Protein AF-A0A662JF85-F1 (afdb_monomer)

Nearest PDB structures (foldseek):
  5b4e-assembly1_A-2  TM=8.669E-01  e=3.433E-09  Thermus thermophilus HB27
  5ztb-assembly3_C  TM=8.765E-01  e=5.587E-09  Thermus thermophilus HB27
  5mko-assembly1_B  TM=8.143E-01  e=1.480E-08  Pyrococcus horikoshii OT3
  5ztb-assembly1_B  TM=8.209E-01  e=1.777E-08  Thermus thermophilus HB27
  5gha-assembly1_B  TM=8.019E-01  e=1.496E-07  Thermus thermophilus HB27

Secondary structure (DSSP, 8-state):
--HHHHHHHHHHHHHTT----GGGTSSB---BTTB---B-TTTTS-HHHHHHHHHHTT-----PPPTT--TTSHHHHHHHHHHHHHHHSTTHHHHHHHHHHTS-------S--EE-TTT--EESSSS-HHHHHHHHHHSSSHHHHHHHHHHHHHHHHHHH--

Mean predicted aligned error: 5.95 Å

Radius of gyration: 19.44 Å; Cα contacts (8 Å, |Δi|>4): 147; chains: 1; bounding box: 38×38×50 Å

Foldseek 3Di:
DALLQLQLLVVLCVVVVNPPQVCNLDQKDPDDVQRHIDGNPRNQPDPVRVVVCCVVVVPDDDPDDDPPDDCVDSSVVSSVVVVVVCVVPPCPSNCSSVVSNPDDDPPDDPADWDAAPLQGHTDRDNHHPVQVVCCVVPVDNPVVVVVVVVVVVVVVVVVVVD

Structure (mmCIF, N/CA/C/O backbone):
data_AF-A0A662JF85-F1
#
_entry.id   AF-A0A662JF85-F1
#
loop_
_atom_site.group_PDB
_atom_site.id
_atom_site.type_symbol
_atom_site.label_atom_id
_atom_site.label_alt_id
_atom_site.label_comp_id
_atom_site.label_asym_id
_atom_site.label_entity_id
_atom_site.label_seq_id
_atom_site.pdbx_PDB_ins_code
_atom_site.Cartn_x
_atom_site.Cartn_y
_atom_site.Cartn_z
_atom_site.occupancy
_atom_site.B_iso_or_equiv
_atom_site.auth_seq_id
_atom_site.auth_comp_id
_atom_site.auth_asym_id
_atom_site.auth_atom_id
_atom_site.pdbx_PDB_model_num
ATOM 1 N N . HIS A 1 1 ? -4.448 -0.865 1.932 1.00 93.31 1 HIS A N 1
ATOM 2 C CA . HIS A 1 1 ? -3.927 0.351 2.571 1.00 93.31 1 HIS A CA 1
ATOM 3 C C . HIS A 1 1 ? -5.017 0.937 3.434 1.00 93.31 1 HIS A C 1
ATOM 5 O O . HIS A 1 1 ? -6.019 1.403 2.890 1.00 93.31 1 HIS A O 1
ATOM 11 N N . ASN A 1 2 ? -4.828 0.814 4.738 1.00 96.50 2 ASN A N 1
ATOM 12 C CA . ASN A 1 2 ? -5.677 1.372 5.780 1.00 96.50 2 ASN A CA 1
ATOM 13 C C . ASN A 1 2 ? -5.057 2.685 6.326 1.00 96.50 2 ASN A C 1
ATOM 15 O O . ASN A 1 2 ? -4.059 3.170 5.780 1.00 96.50 2 ASN A O 1
ATOM 19 N N . LEU A 1 3 ? -5.641 3.265 7.374 1.00 97.31 3 LEU A N 1
ATOM 20 C CA . LEU A 1 3 ? -5.146 4.471 8.047 1.00 97.31 3 LEU A CA 1
ATOM 21 C C . LEU A 1 3 ? -3.710 4.308 8.573 1.00 97.31 3 LEU A C 1
ATOM 23 O O . LEU A 1 3 ? -2.871 5.184 8.353 1.00 97.31 3 LEU A O 1
ATOM 27 N N . ASP A 1 4 ? -3.420 3.190 9.239 1.00 97.38 4 ASP A N 1
ATOM 28 C CA . ASP A 1 4 ? -2.116 2.886 9.836 1.00 97.38 4 ASP A CA 1
ATOM 29 C C . ASP A 1 4 ? -1.004 2.812 8.779 1.00 97.38 4 ASP A C 1
ATOM 31 O O . ASP A 1 4 ? 0.072 3.377 8.978 1.00 97.38 4 ASP A O 1
ATOM 35 N N . ASP A 1 5 ? -1.273 2.193 7.624 1.00 95.62 5 ASP A N 1
ATOM 36 C CA . ASP A 1 5 ? -0.320 2.105 6.508 1.00 95.62 5 ASP A CA 1
ATOM 37 C C . ASP A 1 5 ? 0.064 3.500 5.983 1.00 95.62 5 ASP A C 1
ATOM 39 O O . ASP A 1 5 ? 1.231 3.798 5.722 1.00 95.62 5 ASP A O 1
ATOM 43 N N . LEU A 1 6 ? -0.927 4.383 5.822 1.00 94.88 6 LEU A N 1
ATOM 44 C CA . LEU A 1 6 ? -0.722 5.713 5.244 1.00 94.88 6 LEU A CA 1
ATOM 45 C C . LEU A 1 6 ? -0.073 6.677 6.233 1.00 94.88 6 LEU A C 1
ATOM 47 O O . LEU A 1 6 ? 0.802 7.456 5.847 1.00 94.88 6 LEU A O 1
ATOM 51 N N . ALA A 1 7 ? -0.469 6.609 7.503 1.00 95.31 7 ALA A N 1
ATOM 52 C CA . ALA A 1 7 ? 0.153 7.388 8.560 1.00 95.31 7 ALA A CA 1
ATOM 53 C C . ALA A 1 7 ? 1.626 6.984 8.740 1.00 95.31 7 ALA A C 1
ATOM 55 O O . ALA A 1 7 ? 2.495 7.859 8.775 1.00 95.31 7 ALA A O 1
ATOM 56 N N . ALA A 1 8 ? 1.932 5.680 8.755 1.00 95.50 8 ALA A N 1
ATOM 57 C CA . ALA A 1 8 ? 3.306 5.188 8.840 1.00 95.50 8 ALA A CA 1
ATOM 58 C C . ALA A 1 8 ? 4.147 5.603 7.625 1.00 95.50 8 ALA A C 1
ATOM 60 O O . ALA A 1 8 ? 5.292 6.030 7.788 1.00 95.50 8 ALA A O 1
ATOM 61 N N . TYR A 1 9 ? 3.574 5.554 6.416 1.00 93.50 9 TYR A N 1
ATOM 62 C CA . TYR A 1 9 ? 4.239 6.035 5.205 1.00 93.50 9 TYR A CA 1
ATOM 63 C C . TYR A 1 9 ? 4.609 7.525 5.296 1.00 93.50 9 TYR A C 1
ATOM 65 O O . TYR A 1 9 ? 5.732 7.899 4.955 1.00 93.50 9 TYR A O 1
ATOM 73 N N . ALA A 1 10 ? 3.704 8.366 5.810 1.00 92.75 10 ALA A N 1
ATOM 74 C CA . ALA A 1 10 ? 3.960 9.793 5.993 1.00 92.75 10 ALA A CA 1
ATOM 75 C C . ALA A 1 10 ? 5.027 10.079 7.063 1.00 92.75 10 ALA A C 1
ATOM 77 O O . ALA A 1 10 ? 5.908 10.911 6.844 1.00 92.75 10 ALA A O 1
ATOM 78 N N . VAL A 1 11 ? 4.983 9.377 8.202 1.00 94.19 11 VAL A N 1
ATOM 79 C CA . VAL A 1 11 ? 6.006 9.499 9.256 1.00 94.19 11 VAL A CA 1
ATOM 80 C C . VAL A 1 11 ? 7.371 9.066 8.732 1.00 94.19 11 VAL A C 1
ATOM 82 O O . VAL A 1 11 ? 8.353 9.780 8.920 1.00 94.19 11 VAL A O 1
ATOM 85 N N . LYS A 1 12 ? 7.440 7.933 8.025 1.00 92.25 12 LYS A N 1
ATOM 86 C CA . LYS A 1 12 ? 8.675 7.448 7.404 1.00 92.25 12 LYS A CA 1
ATOM 87 C C . LYS A 1 12 ? 9.290 8.515 6.498 1.00 92.25 12 LYS A C 1
ATOM 89 O O . LYS A 1 12 ? 10.464 8.818 6.667 1.00 92.25 12 LYS A O 1
ATOM 94 N N . GLY A 1 13 ? 8.517 9.076 5.566 1.00 89.06 13 GLY A N 1
ATOM 95 C CA . GLY A 1 13 ? 9.041 10.077 4.634 1.00 89.06 13 GLY A CA 1
ATOM 96 C C . GLY A 1 13 ? 9.507 11.355 5.331 1.00 89.06 13 GLY A C 1
ATOM 97 O O . GLY A 1 13 ? 10.562 11.885 4.994 1.00 89.06 13 GLY A O 1
ATOM 98 N N . PHE A 1 14 ? 8.793 11.795 6.375 1.00 89.38 14 PHE A N 1
ATOM 99 C CA . PHE A 1 14 ? 9.256 12.892 7.225 1.00 89.38 14 PHE A CA 1
ATOM 100 C C . PHE A 1 14 ? 10.625 12.593 7.860 1.00 89.38 14 PHE A C 1
ATOM 102 O O . PHE A 1 14 ? 11.527 13.421 7.778 1.00 89.38 14 PHE A O 1
ATOM 109 N N . LEU A 1 15 ? 10.803 11.402 8.441 1.00 90.25 15 LEU A N 1
ATOM 110 C CA . LEU A 1 15 ? 12.051 10.997 9.101 1.00 90.25 15 LEU A CA 1
ATOM 111 C C . LEU A 1 15 ? 13.226 10.827 8.130 1.00 90.25 15 LEU A C 1
ATOM 113 O O . LEU A 1 15 ? 14.370 11.058 8.510 1.00 90.25 15 LEU A O 1
ATOM 117 N N . THR A 1 16 ? 12.966 10.415 6.889 1.00 89.38 16 THR A N 1
ATOM 118 C CA . THR A 1 16 ? 14.007 10.251 5.863 1.00 89.38 16 THR A CA 1
ATOM 119 C C . THR A 1 16 ? 14.259 11.520 5.056 1.00 89.38 16 THR A C 1
ATOM 121 O O . THR A 1 16 ? 15.077 11.488 4.141 1.00 89.38 16 THR A O 1
ATOM 124 N N . HIS A 1 17 ? 13.562 12.622 5.361 1.00 84.31 17 HIS A N 1
ATOM 125 C CA . HIS A 1 17 ? 13.546 13.837 4.540 1.00 84.31 17 HIS A CA 1
ATOM 126 C C . HIS A 1 17 ? 13.205 13.564 3.062 1.00 84.31 17 HIS A C 1
ATOM 128 O O . HIS A 1 17 ? 13.604 14.308 2.169 1.00 84.31 17 HIS A O 1
ATOM 134 N N . GLU A 1 18 ? 12.442 12.500 2.803 1.00 80.38 18 GLU A N 1
ATOM 135 C CA . GLU A 1 18 ? 11.872 12.235 1.489 1.00 80.38 18 GLU A CA 1
ATOM 136 C C . GLU A 1 18 ? 10.521 12.942 1.437 1.00 80.38 18 GLU A C 1
ATOM 138 O O . GLU A 1 18 ? 9.614 12.618 2.214 1.00 80.38 18 GLU A O 1
ATOM 143 N N . GLU A 1 19 ? 10.365 13.912 0.531 1.00 70.75 19 GLU A N 1
ATOM 144 C CA . GLU A 1 19 ? 9.064 14.538 0.318 1.00 70.75 19 GLU A CA 1
ATOM 145 C C . GLU A 1 19 ? 8.042 13.444 0.018 1.00 70.75 19 GLU A C 1
ATOM 147 O O . GLU A 1 19 ? 8.100 12.776 -1.012 1.00 70.75 19 GLU A O 1
ATOM 152 N N . THR A 1 20 ? 7.115 13.226 0.951 1.00 68.44 20 THR A N 1
ATOM 153 C CA . THR A 1 20 ? 6.017 12.290 0.747 1.00 68.44 20 THR A CA 1
ATOM 154 C C . THR A 1 20 ? 4.998 12.998 -0.127 1.00 68.44 20 THR A C 1
ATOM 156 O O . THR A 1 20 ? 4.297 13.884 0.373 1.00 68.44 20 THR A O 1
ATOM 159 N N . PRO A 1 21 ? 4.878 12.655 -1.421 1.00 69.69 21 PRO A N 1
ATOM 160 C CA . PRO A 1 21 ? 3.976 13.378 -2.293 1.00 69.69 21 PRO A CA 1
ATOM 161 C C . PRO A 1 21 ? 2.552 13.158 -1.793 1.00 69.69 21 PRO A C 1
ATOM 163 O O . PRO A 1 21 ? 2.146 12.018 -1.553 1.00 69.69 21 PRO A O 1
ATOM 166 N N . ILE A 1 22 ? 1.769 14.229 -1.663 1.00 74.12 22 ILE A N 1
ATOM 167 C CA . ILE A 1 22 ? 0.370 14.128 -1.216 1.00 74.12 22 ILE A CA 1
ATOM 168 C C . ILE A 1 22 ? -0.442 13.215 -2.142 1.00 74.12 22 ILE A C 1
ATOM 170 O O . ILE A 1 22 ? -1.317 12.487 -1.677 1.00 74.12 22 ILE A O 1
ATOM 174 N N . SER A 1 23 ? -0.081 13.131 -3.426 1.00 72.69 23 SER A N 1
ATOM 175 C CA . SER A 1 23 ? -0.639 12.156 -4.376 1.00 72.69 23 SER A CA 1
ATOM 176 C C . SER A 1 23 ? -0.515 10.698 -3.937 1.00 72.69 23 SER A C 1
ATOM 178 O O . SER A 1 23 ? -1.296 9.856 -4.374 1.00 72.69 23 SER A O 1
ATOM 180 N N . LYS A 1 24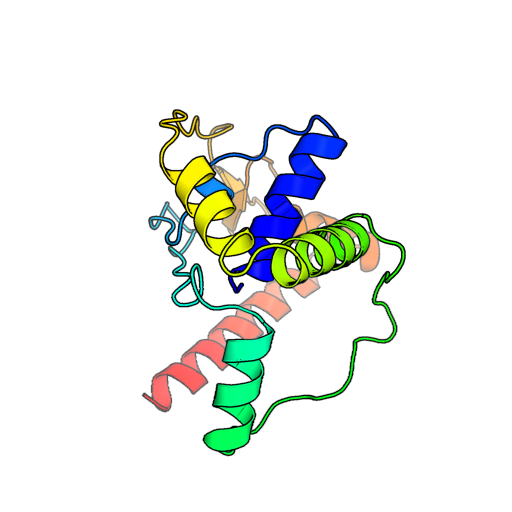 ? 0.450 10.376 -3.074 1.00 80.06 24 LYS A N 1
ATOM 181 C CA . LYS A 1 24 ? 0.613 9.040 -2.500 1.00 80.06 24 LYS A CA 1
ATOM 182 C C . LYS A 1 24 ? -0.156 8.849 -1.198 1.00 80.06 24 LYS A C 1
ATOM 184 O O . LYS A 1 24 ? -0.227 7.711 -0.743 1.00 80.06 24 LYS A O 1
ATOM 189 N N . LEU A 1 25 ? -0.733 9.902 -0.622 1.00 86.06 25 LEU A N 1
ATOM 190 C CA . LEU A 1 25 ? -1.532 9.859 0.606 1.00 86.06 25 LEU A CA 1
ATOM 191 C C . LEU A 1 25 ? -3.038 9.942 0.341 1.00 86.06 25 LEU A C 1
ATOM 193 O O . LEU A 1 25 ? -3.815 9.493 1.174 1.00 86.06 25 LEU A O 1
ATOM 197 N N . ILE A 1 26 ? -3.461 10.465 -0.812 1.00 87.25 26 ILE A N 1
ATOM 198 C CA . ILE A 1 26 ? -4.881 10.565 -1.172 1.00 87.25 26 ILE A CA 1
ATOM 199 C C . ILE A 1 26 ? -5.548 9.198 -1.390 1.00 87.25 26 ILE A C 1
ATOM 201 O O . ILE A 1 26 ? -4.916 8.193 -1.728 1.00 87.25 26 ILE A O 1
ATOM 205 N N . GLY A 1 27 ? -6.872 9.184 -1.217 1.00 87.50 27 GLY A N 1
ATOM 206 C CA . GLY A 1 27 ? -7.703 7.984 -1.330 1.00 87.50 27 GLY A CA 1
ATOM 207 C C . GLY A 1 27 ? -7.958 7.506 -2.762 1.00 87.50 27 GLY A C 1
ATOM 208 O O . GLY A 1 27 ? -8.565 6.453 -2.942 1.00 87.50 27 GLY A O 1
ATOM 209 N N . HIS A 1 28 ? -7.522 8.249 -3.781 1.00 88.38 28 HIS A N 1
ATOM 210 C CA . HIS A 1 28 ? -7.724 7.874 -5.176 1.00 88.38 28 HIS A CA 1
ATOM 211 C C . HIS A 1 28 ? -6.585 8.351 -6.078 1.00 88.38 28 HIS A C 1
ATOM 213 O O . HIS A 1 28 ? -5.962 9.372 -5.814 1.00 88.38 28 HIS A O 1
ATOM 219 N N . THR A 1 29 ? -6.350 7.645 -7.179 1.00 86.25 29 THR A N 1
ATOM 220 C CA . THR A 1 29 ? -5.536 8.132 -8.298 1.00 86.25 29 THR A CA 1
ATOM 221 C C . THR A 1 29 ? -6.351 8.053 -9.580 1.00 86.25 29 THR A C 1
ATOM 223 O O . THR A 1 29 ? -7.045 7.061 -9.801 1.00 86.25 29 THR A O 1
ATOM 226 N N . GLY A 1 30 ? -6.258 9.078 -10.428 1.00 83.12 30 GLY A N 1
ATOM 227 C CA . GLY A 1 30 ? -6.865 9.051 -11.758 1.00 83.12 30 GLY A CA 1
ATOM 228 C C . GLY A 1 30 ? -6.206 8.014 -12.670 1.00 83.12 30 GLY A C 1
ATOM 229 O O . GLY A 1 30 ? -5.075 7.587 -12.427 1.00 83.12 30 GLY A O 1
ATOM 230 N N . THR A 1 31 ? -6.925 7.615 -13.716 1.00 86.00 31 THR A N 1
ATOM 231 C CA . THR A 1 31 ? -6.356 6.825 -14.812 1.00 86.00 31 THR A CA 1
ATOM 232 C C . THR A 1 3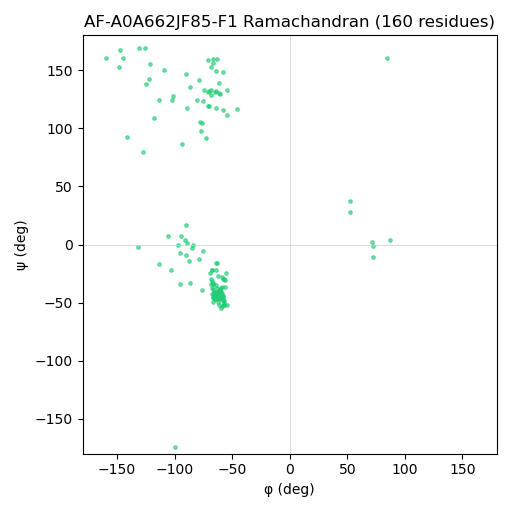1 ? -5.488 7.732 -15.678 1.00 86.00 31 THR A C 1
ATOM 234 O O . THR A 1 31 ? -5.907 8.824 -16.057 1.00 86.00 31 THR A O 1
ATOM 237 N N . VAL A 1 32 ? -4.285 7.268 -15.995 1.00 82.12 32 VAL A N 1
ATOM 238 C CA . VAL A 1 32 ? -3.355 7.896 -16.945 1.00 82.12 32 VAL A CA 1
ATOM 239 C C . VAL A 1 32 ? -3.070 6.861 -18.032 1.00 82.12 32 VAL A C 1
ATOM 241 O O . VAL A 1 32 ? -3.253 5.676 -17.775 1.00 82.12 32 VAL A O 1
ATOM 244 N N . ASP A 1 33 ? -2.680 7.261 -19.244 1.00 79.94 33 ASP A N 1
ATOM 245 C CA . ASP A 1 33 ? -2.469 6.326 -20.363 1.00 79.94 33 ASP A CA 1
ATOM 246 C C . ASP A 1 33 ? -1.658 5.076 -19.941 1.00 79.94 33 ASP A C 1
ATOM 248 O O . ASP A 1 33 ? -0.525 5.174 -19.467 1.00 79.94 33 ASP A O 1
ATOM 252 N N . GLY A 1 34 ? -2.287 3.898 -20.036 1.00 79.50 34 GLY A N 1
ATOM 253 C CA . GLY A 1 34 ? -1.742 2.601 -19.609 1.00 79.50 34 GLY A CA 1
ATOM 254 C C . GLY A 1 34 ? -1.644 2.334 -18.091 1.00 79.50 34 GLY A C 1
ATOM 255 O O . GLY A 1 34 ? -1.217 1.246 -17.703 1.00 79.50 34 GLY A O 1
ATOM 256 N N . LEU A 1 35 ? -2.029 3.273 -17.221 1.00 85.38 35 LEU A N 1
ATOM 257 C CA . LEU A 1 35 ? -2.079 3.136 -15.758 1.00 85.38 35 LEU A CA 1
ATOM 258 C C . LEU A 1 35 ? -3.512 3.298 -15.241 1.00 85.38 35 LEU A C 1
ATOM 260 O O . LEU A 1 35 ? -4.055 4.400 -15.186 1.00 85.38 35 LEU A O 1
ATOM 264 N N . ILE A 1 36 ? -4.108 2.192 -14.796 1.00 87.50 36 ILE A N 1
ATOM 265 C CA . ILE A 1 36 ? -5.458 2.184 -14.222 1.00 87.50 36 ILE A CA 1
ATOM 266 C C . ILE A 1 36 ? -5.461 2.924 -12.876 1.00 87.50 36 ILE A C 1
ATOM 268 O O . ILE A 1 36 ? -4.607 2.685 -12.014 1.00 87.50 36 ILE A O 1
ATOM 272 N N . GLY A 1 37 ? -6.440 3.813 -12.695 1.00 88.62 37 GLY A N 1
ATOM 273 C CA . GLY A 1 37 ? -6.678 4.501 -11.431 1.00 88.62 37 GLY A CA 1
ATOM 274 C C . GLY A 1 37 ? -6.936 3.535 -10.269 1.00 88.62 37 GLY A C 1
ATOM 275 O O . GLY A 1 37 ? -7.479 2.446 -10.445 1.00 88.62 37 GLY A O 1
ATOM 276 N N . ARG A 1 38 ? -6.537 3.919 -9.056 1.00 89.94 38 ARG A N 1
ATOM 277 C CA . ARG A 1 38 ? -6.675 3.091 -7.849 1.00 89.94 38 ARG A CA 1
ATOM 278 C C . ARG A 1 38 ? -7.488 3.828 -6.803 1.00 89.94 38 ARG A C 1
ATOM 280 O O . ARG A 1 38 ? -7.303 5.026 -6.627 1.00 89.94 38 ARG A O 1
ATOM 287 N N . LEU A 1 39 ? -8.324 3.097 -6.073 1.00 92.38 39 LEU A N 1
ATOM 288 C CA . LEU A 1 39 ? -9.045 3.595 -4.902 1.00 92.38 39 LEU A CA 1
ATOM 289 C C . LEU A 1 39 ? -8.475 2.970 -3.627 1.00 92.38 39 LEU A C 1
ATOM 291 O O . LEU A 1 39 ? -7.992 1.836 -3.634 1.00 92.38 39 LEU A O 1
ATOM 295 N N . ARG A 1 40 ? -8.551 3.706 -2.519 1.00 94.00 40 ARG A N 1
ATOM 296 C CA . ARG A 1 40 ? -8.204 3.247 -1.168 1.00 94.00 40 ARG A CA 1
ATOM 297 C C . ARG A 1 40 ? -9.379 3.528 -0.226 1.00 94.00 40 ARG A C 1
ATOM 299 O O . ARG A 1 40 ? -9.342 4.513 0.505 1.00 94.00 40 ARG A O 1
ATOM 306 N N . PRO A 1 41 ? -10.425 2.682 -0.242 1.00 95.62 41 PRO A N 1
ATOM 307 C CA . PRO A 1 41 ? -11.644 2.927 0.532 1.00 95.62 41 PRO A CA 1
ATOM 308 C C . PRO A 1 41 ? -11.417 2.964 2.049 1.00 95.62 41 PRO A C 1
ATOM 310 O O . PRO A 1 41 ? -12.140 3.643 2.764 1.00 95.62 41 PRO A O 1
ATOM 313 N N . LEU A 1 42 ? -10.388 2.263 2.535 1.00 96.69 42 LEU A N 1
ATOM 314 C CA . LEU A 1 42 ? -10.073 2.122 3.960 1.00 96.69 42 LEU A CA 1
ATOM 315 C C . LEU A 1 42 ? -9.118 3.204 4.489 1.00 96.69 42 LEU A C 1
ATOM 317 O O . LEU A 1 42 ? -8.515 3.030 5.540 1.00 96.69 42 LEU A O 1
ATOM 321 N N . ILE A 1 43 ? -8.951 4.314 3.767 1.00 95.19 43 ILE A N 1
ATOM 322 C CA . ILE A 1 43 ? -8.002 5.386 4.107 1.00 95.19 43 ILE A CA 1
ATOM 323 C C . ILE A 1 43 ? -8.199 5.973 5.516 1.00 95.19 43 ILE A C 1
ATOM 325 O O . ILE A 1 43 ? -7.225 6.382 6.139 1.00 95.19 43 ILE A O 1
ATOM 329 N N . GLU A 1 44 ? -9.429 5.993 6.028 1.00 96.06 44 GLU A N 1
ATOM 330 C CA . GLU A 1 44 ? -9.750 6.483 7.378 1.00 96.06 44 GLU A CA 1
ATOM 331 C C . GLU A 1 44 ? -10.061 5.357 8.380 1.00 96.06 44 GLU A C 1
ATOM 333 O O . GLU A 1 44 ? -10.463 5.649 9.499 1.00 96.06 44 GLU A O 1
ATOM 338 N N . VAL A 1 45 ? -9.875 4.089 7.996 1.00 97.56 45 VAL A N 1
ATOM 339 C CA . VAL A 1 45 ? -10.152 2.915 8.843 1.00 97.56 45 VAL A CA 1
ATOM 340 C C . VAL A 1 45 ? -8.841 2.384 9.412 1.00 97.56 45 VAL A C 1
ATOM 342 O O . VAL A 1 45 ? -7.907 2.136 8.652 1.00 97.56 45 VAL A O 1
ATOM 345 N N . GLY A 1 46 ? -8.756 2.201 10.727 1.00 97.19 46 GLY A N 1
ATOM 346 C CA . GLY A 1 46 ? -7.582 1.652 11.406 1.00 97.19 46 GLY A CA 1
ATOM 347 C C . GLY A 1 46 ? -7.361 0.159 11.146 1.00 97.19 46 GLY A C 1
ATOM 348 O O . GLY A 1 46 ? -8.287 -0.583 10.818 1.00 97.19 46 GLY A O 1
ATOM 349 N N . GLU A 1 47 ? -6.129 -0.312 11.340 1.00 95.94 47 GLU A N 1
ATOM 350 C CA . GLU A 1 47 ? -5.784 -1.738 11.202 1.00 95.94 47 GLU A CA 1
ATOM 351 C C . GLU A 1 47 ? -6.571 -2.618 12.190 1.00 95.94 47 GLU A C 1
ATOM 353 O O . GLU A 1 47 ? -7.115 -3.654 11.806 1.00 95.94 47 GLU A O 1
ATOM 358 N N . TYR A 1 48 ? -6.724 -2.154 13.435 1.00 95.25 48 TYR A N 1
ATOM 359 C CA . TYR A 1 48 ? -7.544 -2.819 14.452 1.00 95.25 48 TYR A CA 1
ATOM 360 C C . TYR A 1 48 ? -9.029 -2.886 14.060 1.00 95.25 48 TYR A C 1
ATOM 362 O O . TYR A 1 48 ? -9.646 -3.942 14.165 1.00 95.25 48 TYR A O 1
ATOM 370 N N . GLU A 1 49 ? -9.602 -1.791 13.552 1.00 97.06 49 GLU A N 1
ATOM 371 C CA . GLU A 1 49 ? -11.005 -1.743 13.115 1.00 97.06 49 GLU A CA 1
ATOM 372 C C . GLU A 1 49 ? -11.257 -2.697 11.940 1.00 97.06 49 GLU A C 1
ATOM 374 O O . GLU A 1 49 ? -12.231 -3.452 11.943 1.00 97.06 49 GLU A O 1
ATOM 379 N N . ALA A 1 50 ? -10.345 -2.715 10.961 1.00 97.06 50 ALA A N 1
ATOM 380 C CA . ALA A 1 50 ? -10.408 -3.627 9.825 1.00 97.06 50 ALA A CA 1
ATOM 381 C C . ALA A 1 50 ? -10.329 -5.100 10.268 1.00 97.06 50 ALA A C 1
ATOM 383 O O . ALA A 1 50 ? -11.082 -5.934 9.758 1.00 97.06 50 ALA A O 1
ATOM 384 N N . LEU A 1 51 ? -9.468 -5.417 11.242 1.00 96.44 51 LEU A N 1
ATOM 385 C CA . LEU A 1 51 ? -9.359 -6.760 11.813 1.00 96.44 51 LEU A CA 1
ATOM 386 C C . LEU A 1 51 ? -10.638 -7.168 12.558 1.00 96.44 51 LEU A C 1
ATOM 388 O O . LEU A 1 51 ? -11.158 -8.259 12.326 1.00 96.44 51 LEU A O 1
ATOM 392 N N . VAL A 1 52 ? -11.182 -6.293 13.408 1.00 97.75 52 VAL A N 1
ATOM 393 C CA . VAL A 1 52 ? -12.447 -6.537 14.121 1.00 97.75 52 VAL A CA 1
ATOM 394 C C . VAL A 1 52 ? -13.588 -6.775 13.131 1.00 97.75 52 VAL A C 1
ATOM 396 O O . VAL A 1 52 ? -14.381 -7.703 13.317 1.00 97.75 52 VAL A O 1
ATOM 399 N N . TYR A 1 53 ? -13.653 -6.001 12.045 1.00 97.88 53 TYR A N 1
ATOM 400 C CA . TYR A 1 53 ? -14.646 -6.205 10.993 1.00 97.88 53 TYR A CA 1
ATOM 401 C C . TYR A 1 53 ? -14.489 -7.568 10.309 1.00 97.88 53 TYR A C 1
ATOM 403 O O . TYR A 1 53 ? -15.471 -8.298 10.171 1.00 97.88 53 TYR A O 1
ATOM 411 N N . ALA A 1 54 ? -13.266 -7.946 9.927 1.00 97.25 54 ALA A N 1
ATOM 412 C CA . ALA A 1 54 ? -12.998 -9.232 9.289 1.00 97.25 54 ALA A CA 1
ATOM 413 C C . ALA A 1 54 ? -13.383 -10.417 10.190 1.00 97.25 54 ALA A C 1
ATOM 415 O O . ALA A 1 54 ? -14.049 -11.344 9.729 1.00 97.25 54 ALA A O 1
ATOM 416 N N . LEU A 1 55 ? -13.036 -10.356 11.480 1.00 97.19 55 LEU A N 1
ATOM 417 C CA . LEU A 1 55 ? -13.361 -11.396 12.458 1.00 97.19 55 LEU A CA 1
ATOM 418 C C . LEU A 1 55 ? -14.869 -11.495 12.721 1.00 97.19 55 LEU A C 1
ATOM 420 O O . LEU A 1 55 ? -15.438 -12.584 12.653 1.00 97.19 55 LEU A O 1
ATOM 424 N N . SER A 1 56 ? -15.532 -10.368 12.988 1.00 98.12 56 SER A N 1
ATOM 425 C CA . SER A 1 56 ? -16.974 -10.340 13.282 1.00 98.12 56 SER A CA 1
ATOM 426 C C . SER A 1 56 ? -17.830 -10.740 12.077 1.00 98.12 56 SER A C 1
ATOM 428 O O . SER A 1 56 ? -18.840 -11.425 12.238 1.00 98.12 56 SER A O 1
ATOM 430 N N . SER A 1 57 ? -17.382 -10.398 10.867 1.00 98.12 57 SER A N 1
ATOM 431 C CA . SER A 1 57 ? -18.024 -10.778 9.603 1.00 98.12 57 SER A CA 1
ATOM 432 C C . SER A 1 57 ? -17.623 -12.173 9.111 1.00 98.12 57 SER A C 1
ATOM 434 O O . SER A 1 57 ? -18.101 -12.603 8.063 1.00 98.12 57 SER A O 1
ATOM 436 N N . LYS A 1 58 ? -16.753 -12.887 9.843 1.00 97.44 58 LYS A N 1
ATOM 437 C CA . LYS A 1 58 ? -16.223 -14.212 9.475 1.00 97.44 58 LYS A CA 1
ATOM 438 C C . LYS A 1 58 ? -15.625 -14.242 8.062 1.00 97.44 58 LYS A C 1
ATOM 440 O O . LYS A 1 58 ? -15.788 -15.220 7.332 1.00 97.44 58 LYS A O 1
ATOM 445 N N . LEU A 1 59 ? -14.950 -13.163 7.665 1.00 97.19 59 LEU A N 1
ATOM 446 C CA . LEU A 1 59 ? -14.268 -13.108 6.378 1.00 97.19 59 LEU A CA 1
ATOM 447 C C . LEU A 1 59 ? -13.039 -14.020 6.424 1.00 97.19 59 LEU A C 1
ATOM 449 O O . LEU A 1 59 ? -12.253 -13.915 7.365 1.00 97.19 59 LEU A O 1
ATOM 453 N N . PRO A 1 60 ? -12.835 -14.896 5.429 1.00 95.94 60 PRO A N 1
ATOM 454 C CA . PRO A 1 60 ? -11.598 -15.653 5.340 1.00 95.94 60 PRO A CA 1
ATOM 455 C C . PRO A 1 60 ? -10.440 -14.705 5.001 1.00 95.94 60 PRO A C 1
ATOM 457 O O . PRO A 1 60 ? -10.512 -13.948 4.031 1.00 95.94 60 PRO A O 1
ATOM 460 N N . PHE A 1 61 ? -9.360 -14.756 5.780 1.00 94.69 61 PHE A N 1
ATOM 461 C CA . PHE A 1 61 ? -8.116 -14.042 5.491 1.00 94.69 61 PHE A CA 1
ATOM 462 C C . PHE A 1 61 ? -6.899 -14.860 5.929 1.00 94.69 61 PHE A C 1
ATOM 464 O O . PHE A 1 61 ? -7.009 -15.792 6.723 1.00 94.69 61 PHE A O 1
ATOM 471 N N . ASN A 1 62 ? -5.730 -14.529 5.380 1.00 94.50 62 ASN A N 1
ATOM 472 C CA . ASN A 1 62 ? -4.480 -15.164 5.777 1.00 94.50 62 ASN A CA 1
ATOM 473 C C . ASN A 1 62 ? -3.952 -14.533 7.073 1.00 94.50 62 ASN A C 1
ATOM 475 O O . ASN A 1 62 ? -3.731 -13.324 7.114 1.00 94.50 62 ASN A O 1
ATOM 479 N N . HIS A 1 63 ? -3.716 -15.356 8.094 1.00 91.62 63 HIS A N 1
ATOM 480 C CA . HIS A 1 63 ? -3.141 -14.927 9.373 1.00 91.62 63 HIS A CA 1
ATOM 481 C C . HIS A 1 63 ? -1.607 -14.947 9.376 1.00 91.62 63 HIS A C 1
ATOM 483 O O . HIS A 1 63 ? -0.991 -14.394 10.286 1.00 91.62 63 HIS A O 1
ATOM 489 N N . GLU A 1 64 ? -0.987 -15.604 8.393 1.00 93.81 64 GLU A N 1
ATOM 490 C CA . GLU A 1 64 ? 0.463 -15.745 8.335 1.00 93.81 64 GLU A CA 1
ATOM 491 C C . GLU A 1 64 ? 1.141 -14.478 7.814 1.00 93.81 64 GLU A C 1
ATOM 493 O O . GLU A 1 64 ? 0.687 -13.830 6.867 1.00 93.81 64 GLU A O 1
ATOM 498 N N . GLU A 1 65 ? 2.288 -14.162 8.408 1.00 89.88 65 GLU A N 1
ATOM 499 C CA . GLU A 1 65 ? 3.168 -13.110 7.923 1.00 89.88 65 GLU A CA 1
ATOM 500 C C . GLU A 1 65 ? 4.184 -13.682 6.925 1.00 89.88 65 GLU A C 1
ATOM 502 O O . GLU A 1 65 ? 4.647 -14.815 7.054 1.00 89.88 65 GLU A O 1
ATOM 507 N N . CYS A 1 66 ? 4.570 -12.889 5.924 1.00 92.75 66 CYS A N 1
ATOM 508 C CA . CYS A 1 66 ? 5.604 -13.287 4.973 1.00 92.75 66 CYS A CA 1
ATOM 509 C C . CYS A 1 66 ? 6.945 -13.537 5.697 1.00 92.75 66 CYS A C 1
ATOM 511 O O . CYS A 1 66 ? 7.428 -12.629 6.375 1.00 92.75 66 CYS A O 1
ATOM 513 N N . PRO A 1 67 ? 7.630 -14.682 5.494 1.00 93.75 67 PRO A N 1
ATOM 514 C CA . PRO A 1 67 ? 8.910 -14.971 6.156 1.00 93.75 67 PRO A CA 1
ATOM 515 C C . PRO A 1 67 ? 10.044 -14.012 5.753 1.00 93.75 67 P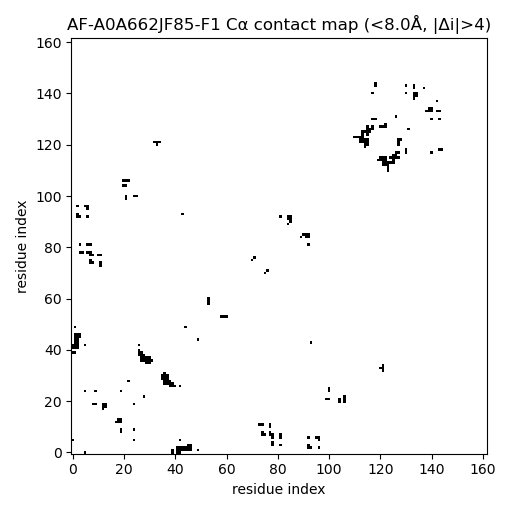RO A C 1
ATOM 517 O O . PRO A 1 67 ? 11.063 -13.931 6.433 1.00 93.75 67 PRO A O 1
ATOM 520 N N . TYR A 1 68 ? 9.873 -13.270 4.655 1.00 93.94 68 TYR A N 1
ATOM 521 C CA . TYR A 1 68 ? 10.823 -12.263 4.172 1.00 93.94 68 TYR A CA 1
ATOM 522 C C . TYR A 1 68 ? 10.501 -10.836 4.641 1.00 93.94 68 TYR A C 1
ATOM 524 O O . TYR A 1 68 ? 11.118 -9.876 4.175 1.00 93.94 68 TYR A O 1
ATOM 532 N N . VAL A 1 69 ? 9.525 -10.666 5.535 1.00 92.00 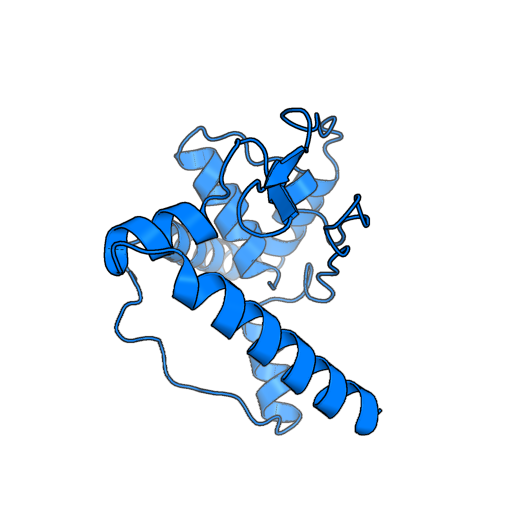69 VAL A N 1
ATOM 533 C CA . VAL A 1 69 ? 9.163 -9.359 6.085 1.00 92.00 69 VAL A CA 1
ATOM 534 C C . VAL A 1 69 ? 10.310 -8.771 6.916 1.00 92.00 69 VAL A C 1
ATOM 536 O O . VAL A 1 69 ? 10.881 -9.412 7.799 1.00 92.00 69 VAL A O 1
ATOM 539 N N . ASN A 1 70 ? 10.659 -7.511 6.661 1.00 90.38 70 ASN A N 1
ATOM 540 C CA . ASN A 1 70 ? 11.663 -6.813 7.458 1.00 90.38 70 ASN A CA 1
ATOM 541 C C . ASN A 1 70 ? 11.002 -6.020 8.594 1.00 90.38 70 ASN A C 1
ATOM 543 O O . ASN A 1 70 ? 10.782 -4.815 8.465 1.00 90.38 70 ASN A O 1
ATOM 547 N N . ARG A 1 71 ? 10.762 -6.673 9.738 1.00 89.44 71 ARG A N 1
ATOM 548 C CA . ARG A 1 71 ? 10.206 -6.015 10.940 1.00 89.44 71 ARG A CA 1
ATOM 549 C C . ARG A 1 71 ? 11.097 -4.922 11.536 1.00 89.44 71 ARG A C 1
ATOM 551 O O . ARG A 1 71 ? 10.635 -4.111 12.325 1.00 89.44 71 ARG A O 1
ATOM 558 N N . ARG A 1 72 ? 12.377 -4.868 11.156 1.00 89.81 72 ARG A N 1
ATOM 559 C CA . ARG A 1 72 ? 13.294 -3.794 11.576 1.00 89.81 72 ARG A CA 1
ATOM 560 C C . ARG A 1 72 ? 13.195 -2.552 10.688 1.00 89.81 72 ARG A C 1
ATOM 562 O O . ARG A 1 72 ? 13.893 -1.575 10.941 1.00 89.81 72 ARG A O 1
ATOM 569 N N . GLY A 1 73 ? 12.371 -2.592 9.639 1.00 91.44 73 GLY A N 1
ATOM 570 C CA . GLY A 1 73 ? 12.151 -1.466 8.742 1.00 91.44 73 GLY A CA 1
ATOM 571 C C . GLY A 1 73 ? 11.512 -0.270 9.450 1.00 91.44 73 GLY A C 1
ATOM 572 O O . GLY A 1 73 ? 10.713 -0.423 10.373 1.00 91.44 73 GLY A O 1
ATOM 573 N N . LEU A 1 74 ? 11.838 0.934 8.975 1.00 91.62 74 LEU A N 1
ATOM 574 C CA . LEU A 1 74 ? 11.346 2.194 9.543 1.00 91.62 74 LEU A CA 1
ATOM 575 C C . LEU A 1 74 ? 9.813 2.302 9.533 1.00 91.62 74 LEU A C 1
ATOM 577 O O . LEU A 1 74 ? 9.237 2.943 10.400 1.00 91.62 74 LEU A O 1
ATOM 581 N N . GLU A 1 75 ? 9.150 1.643 8.585 1.00 91.31 75 GLU A N 1
ATOM 582 C CA . GLU A 1 75 ? 7.689 1.600 8.498 1.00 91.31 75 GLU A CA 1
ATOM 583 C C . GLU A 1 75 ? 7.044 0.912 9.711 1.00 91.31 75 GLU A C 1
ATOM 585 O O . GLU A 1 75 ? 6.096 1.447 10.278 1.00 91.31 75 GLU A O 1
ATOM 590 N N . PHE A 1 76 ? 7.598 -0.213 10.177 1.00 93.81 76 PHE A N 1
ATOM 591 C CA . PHE A 1 76 ? 7.113 -0.889 11.386 1.00 93.81 76 PHE A CA 1
ATOM 592 C C . PHE A 1 76 ? 7.350 -0.035 12.632 1.00 93.81 76 PHE A C 1
ATOM 594 O O . PHE A 1 76 ? 6.448 0.126 13.446 1.00 93.81 76 PHE A O 1
ATOM 601 N N . ARG A 1 77 ? 8.527 0.597 12.733 1.00 94.88 77 ARG A N 1
ATOM 602 C CA . ARG A 1 77 ? 8.831 1.541 13.821 1.00 94.88 77 ARG A CA 1
ATOM 603 C C . ARG A 1 77 ? 7.882 2.737 13.830 1.00 94.88 77 ARG A C 1
ATOM 605 O O . ARG A 1 77 ? 7.470 3.185 14.894 1.00 94.88 77 ARG A O 1
ATOM 612 N N . ALA A 1 78 ? 7.510 3.236 12.654 1.00 95.50 78 ALA A N 1
ATOM 613 C CA . ALA A 1 78 ? 6.525 4.298 12.525 1.00 95.50 78 ALA A CA 1
ATOM 614 C C . ALA A 1 78 ? 5.131 3.837 12.983 1.00 95.50 78 ALA A C 1
ATOM 616 O O . ALA A 1 78 ? 4.466 4.591 13.688 1.00 95.50 78 ALA A O 1
ATOM 617 N N . LYS A 1 79 ? 4.707 2.608 12.649 1.00 96.19 79 LYS A N 1
ATOM 618 C CA . LYS A 1 79 ? 3.452 2.027 13.160 1.00 96.19 79 LYS A CA 1
ATOM 619 C C . LYS A 1 79 ? 3.459 1.886 14.686 1.00 96.19 79 LYS A C 1
ATOM 621 O O . LYS A 1 79 ? 2.500 2.307 15.319 1.00 96.19 79 LYS A O 1
ATOM 626 N N . GLU A 1 80 ? 4.540 1.366 15.274 1.00 95.94 80 GLU A N 1
ATOM 627 C CA . GLU A 1 80 ? 4.707 1.258 16.737 1.00 95.94 80 GLU A CA 1
ATOM 628 C C . GLU A 1 80 ? 4.587 2.630 17.416 1.00 95.94 80 GLU A C 1
ATOM 630 O O . GLU A 1 80 ? 3.815 2.802 18.356 1.00 95.94 80 GLU A O 1
ATOM 635 N N . PHE A 1 81 ? 5.299 3.632 16.896 1.00 96.56 81 PHE A N 1
ATOM 636 C CA . PHE A 1 81 ? 5.239 5.005 17.396 1.00 96.56 81 PHE A CA 1
ATOM 637 C C . PHE A 1 81 ? 3.828 5.604 17.306 1.00 96.56 81 PHE A C 1
ATOM 639 O O . PHE A 1 81 ? 3.341 6.204 18.262 1.00 96.56 81 PHE A O 1
ATOM 646 N N . LEU A 1 82 ? 3.151 5.427 16.171 1.00 97.62 82 LEU A N 1
ATOM 647 C CA . LEU A 1 82 ? 1.788 5.919 15.975 1.00 97.62 82 LEU A CA 1
ATOM 648 C C . LEU A 1 82 ? 0.769 5.199 16.863 1.00 97.62 82 LEU A C 1
ATOM 650 O O . LEU A 1 82 ? -0.201 5.826 17.279 1.00 97.62 82 LEU A O 1
ATOM 654 N N . ALA A 1 83 ? 0.976 3.914 17.157 1.00 97.25 83 ALA A N 1
ATOM 655 C CA . ALA A 1 83 ? 0.124 3.155 18.065 1.00 97.25 83 ALA A CA 1
ATOM 656 C C . ALA A 1 83 ? 0.211 3.691 19.501 1.00 97.25 83 ALA A C 1
ATOM 658 O O . ALA A 1 83 ? -0.828 3.881 20.125 1.00 97.25 83 ALA A O 1
ATOM 659 N N . LEU A 1 84 ? 1.419 4.020 19.979 1.00 97.88 84 LEU A N 1
ATOM 660 C CA . LEU A 1 84 ? 1.611 4.654 21.291 1.00 97.88 84 LEU A CA 1
ATOM 661 C C . LEU A 1 84 ? 0.857 5.989 21.386 1.00 97.88 84 LEU A C 1
ATOM 663 O O . LEU A 1 84 ? 0.130 6.233 22.343 1.00 97.88 84 LEU A O 1
ATOM 667 N N . LEU A 1 85 ? 0.967 6.836 20.358 1.00 97.94 85 LEU A N 1
ATOM 668 C CA . LEU A 1 85 ? 0.259 8.120 20.330 1.00 97.94 85 LEU A CA 1
ATOM 669 C C . LEU A 1 85 ? -1.265 7.968 20.249 1.00 97.94 85 LEU A C 1
ATOM 671 O O . LEU A 1 85 ? -1.990 8.796 20.793 1.00 97.94 85 LEU A O 1
ATOM 675 N N . GLU A 1 86 ? -1.755 6.939 19.557 1.00 97.75 86 GLU A N 1
ATOM 676 C CA . GLU A 1 86 ? -3.186 6.630 19.496 1.00 97.75 86 GLU A CA 1
ATOM 677 C C . GLU A 1 86 ? -3.726 6.165 20.855 1.00 97.75 86 GLU A C 1
ATOM 679 O O . GLU A 1 86 ? -4.839 6.536 21.221 1.00 97.75 86 GLU A O 1
ATOM 684 N N . GLU A 1 87 ? -2.941 5.389 21.609 1.00 97.00 87 GLU A N 1
ATOM 685 C CA . GLU A 1 87 ? -3.287 4.939 22.962 1.00 97.00 87 GLU A CA 1
ATOM 686 C C . GLU A 1 87 ? -3.344 6.114 23.949 1.00 97.00 87 GLU A C 1
ATOM 688 O O . GLU A 1 87 ? -4.310 6.249 24.701 1.00 97.00 87 GLU A O 1
ATOM 693 N N . GLU A 1 88 ? -2.356 7.011 23.903 1.00 97.62 88 GLU A N 1
ATOM 694 C CA . GLU A 1 88 ? -2.330 8.221 24.735 1.00 97.62 88 GLU A CA 1
ATOM 695 C C . GLU A 1 88 ? -3.418 9.232 24.340 1.00 97.62 88 GLU A C 1
ATOM 697 O O . GLU A 1 88 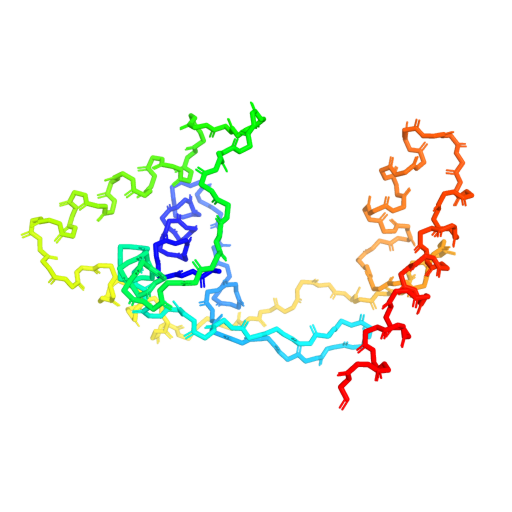? -3.956 9.955 25.185 1.00 97.62 88 GLU A O 1
ATOM 702 N N . ARG A 1 89 ? -3.741 9.313 23.044 1.00 97.38 89 ARG A N 1
ATOM 703 C CA . ARG A 1 89 ? -4.712 10.258 22.490 1.00 97.38 89 ARG A CA 1
ATOM 704 C C . ARG A 1 89 ? -5.552 9.602 21.385 1.00 97.38 89 ARG A C 1
ATOM 706 O O . ARG A 1 89 ? -5.206 9.712 20.205 1.00 97.38 89 ARG A O 1
ATOM 713 N N . PRO A 1 90 ? -6.719 9.032 21.734 1.00 96.62 90 PRO A N 1
ATOM 714 C CA . PRO A 1 90 ? -7.625 8.439 20.756 1.00 96.62 90 PRO A CA 1
ATOM 715 C C . PRO A 1 90 ? -8.001 9.414 19.630 1.00 96.62 90 PRO A C 1
ATOM 717 O O . PRO A 1 90 ? -8.348 10.575 19.871 1.00 96.62 90 PRO A O 1
ATOM 720 N N . GLY A 1 91 ? -7.926 8.941 18.386 1.00 96.69 91 GLY A N 1
ATOM 721 C CA . GLY A 1 91 ? -8.157 9.723 17.173 1.00 96.69 91 GLY A CA 1
ATOM 722 C C . GLY A 1 91 ? -6.921 10.449 16.632 1.00 96.69 91 GLY A C 1
ATOM 723 O O . GLY A 1 91 ? -7.047 11.192 15.650 1.00 96.69 91 GLY A O 1
ATOM 724 N N . PHE A 1 92 ? -5.736 10.261 17.230 1.00 97.88 92 PHE A N 1
ATOM 725 C CA . PHE A 1 92 ? -4.498 10.903 16.786 1.00 97.88 92 PHE A CA 1
ATOM 726 C C . PHE A 1 92 ? -4.172 10.583 15.324 1.00 97.88 92 PHE A C 1
ATOM 728 O O . PHE A 1 92 ? -3.985 11.509 14.532 1.00 97.88 92 PHE A O 1
ATOM 735 N N . LYS A 1 93 ? -4.152 9.303 14.932 1.00 97.56 93 LYS A N 1
ATOM 736 C CA . LYS A 1 93 ? -3.825 8.862 13.565 1.00 97.56 93 LYS A CA 1
ATOM 737 C C . LYS A 1 93 ? -4.762 9.482 12.532 1.00 97.56 93 LYS A C 1
ATOM 739 O O . LYS A 1 93 ? -4.309 9.982 11.501 1.00 97.56 93 LYS A O 1
ATOM 744 N N . LEU A 1 94 ? -6.065 9.501 12.823 1.00 96.94 94 LEU A N 1
ATOM 745 C CA . LEU A 1 94 ? -7.075 10.070 11.930 1.00 96.94 94 LEU A CA 1
ATOM 746 C C . LEU A 1 94 ? -6.906 11.587 11.793 1.00 96.94 94 LEU A C 1
ATOM 748 O O . LEU A 1 94 ? -6.921 12.122 10.682 1.00 96.94 94 LEU A O 1
ATOM 752 N N . ALA A 1 95 ? -6.714 12.289 12.914 1.00 96.69 95 ALA A N 1
ATOM 753 C CA . ALA A 1 95 ? -6.463 13.726 12.915 1.00 96.69 95 ALA A CA 1
ATOM 754 C C . ALA A 1 95 ? -5.166 14.077 12.168 1.00 96.69 95 ALA A C 1
ATOM 756 O O . ALA A 1 95 ? -5.149 15.034 11.390 1.00 96.69 95 ALA A O 1
ATOM 757 N N . PHE A 1 96 ? -4.112 13.280 12.356 1.00 94.94 96 PHE A N 1
ATOM 758 C CA . PHE A 1 96 ? -2.833 13.406 11.666 1.00 94.94 96 PHE A CA 1
ATOM 759 C C . PHE A 1 96 ? -3.001 13.276 10.150 1.00 94.94 96 PHE A C 1
ATOM 761 O O . PHE A 1 96 ? -2.648 14.204 9.417 1.00 94.94 96 PHE A O 1
ATOM 768 N N . LEU A 1 97 ? -3.618 12.189 9.672 1.00 93.50 97 LEU A N 1
ATOM 769 C CA . LEU A 1 97 ? -3.831 11.976 8.240 1.00 93.50 97 LEU A CA 1
ATOM 770 C C . LEU A 1 97 ? -4.700 13.083 7.626 1.00 93.50 97 LEU A C 1
ATOM 772 O O . LEU A 1 97 ? -4.325 13.672 6.612 1.00 93.50 97 LEU A O 1
ATOM 776 N N . ARG A 1 98 ? -5.827 13.435 8.260 1.00 93.69 98 ARG A N 1
ATOM 777 C CA . ARG A 1 98 ? -6.687 14.540 7.798 1.00 93.69 98 ARG A CA 1
ATOM 778 C C . ARG A 1 98 ? -5.937 15.872 7.767 1.00 93.69 98 ARG A C 1
ATOM 780 O O . ARG A 1 98 ? -6.147 16.672 6.859 1.00 93.69 98 ARG A O 1
ATOM 787 N N . GLY A 1 99 ? -5.055 16.117 8.735 1.00 92.56 99 GLY A N 1
ATOM 788 C CA . GLY A 1 99 ? -4.180 17.287 8.769 1.00 92.56 99 GLY A CA 1
ATOM 789 C C . GLY A 1 99 ? -3.225 17.348 7.576 1.00 92.56 99 GLY A C 1
ATOM 790 O O . GLY A 1 99 ? -3.066 18.413 6.978 1.00 92.56 99 GLY A O 1
ATOM 791 N N . LEU A 1 100 ? -2.641 16.213 7.184 1.00 88.69 100 LEU A N 1
ATOM 792 C CA . LEU A 1 100 ? -1.790 16.119 5.994 1.00 88.69 100 LEU A CA 1
ATOM 793 C C . LEU A 1 100 ? -2.579 16.366 4.706 1.00 88.69 100 LEU A C 1
ATOM 795 O O . LEU A 1 100 ? -2.138 17.142 3.863 1.00 88.69 100 LEU A O 1
ATOM 799 N N . LEU A 1 101 ? -3.767 15.770 4.580 1.00 87.31 101 LEU A N 1
ATOM 800 C CA . LEU A 1 101 ? -4.615 15.899 3.390 1.00 87.31 101 LEU A CA 1
ATOM 801 C C . LEU A 1 101 ? -5.177 17.317 3.187 1.00 87.31 101 LEU A C 1
ATOM 803 O O . LEU A 1 101 ? -5.523 17.683 2.067 1.00 87.31 101 LEU A O 1
ATOM 807 N N . LYS A 1 102 ? -5.245 18.138 4.245 1.00 85.25 102 LYS A N 1
ATOM 808 C CA . LYS A 1 102 ? -5.623 19.559 4.143 1.00 85.25 102 LYS A CA 1
ATOM 809 C C . LYS A 1 102 ? -4.564 20.414 3.448 1.00 85.25 102 LYS A C 1
ATOM 811 O O . LYS A 1 102 ? -4.898 21.481 2.930 1.00 85.25 102 LYS A O 1
ATOM 816 N N . LYS A 1 103 ? -3.293 19.998 3.454 1.00 73.94 103 LYS A N 1
ATOM 817 C CA . LYS A 1 103 ? -2.230 20.748 2.782 1.00 73.94 103 LYS A CA 1
ATOM 818 C C . LYS A 1 103 ? -2.421 20.596 1.274 1.00 73.94 103 LYS A C 1
ATOM 820 O O . LYS A 1 103 ? -2.381 19.495 0.741 1.00 73.94 103 LYS A O 1
ATOM 825 N N . LYS A 1 104 ? -2.631 21.706 0.567 1.00 57.06 104 LYS A N 1
ATOM 826 C CA . LYS A 1 104 ? -2.571 21.721 -0.897 1.00 57.06 104 LYS A CA 1
ATOM 827 C C . LYS A 1 104 ? -1.100 21.706 -1.295 1.00 57.06 104 LYS A C 1
ATOM 829 O O . LYS A 1 104 ? -0.453 22.745 -1.266 1.00 57.06 104 LYS A O 1
ATOM 834 N N . VAL A 1 105 ? -0.567 20.535 -1.619 1.00 59.34 105 VAL A N 1
ATOM 835 C CA . VAL A 1 105 ? 0.708 20.442 -2.338 1.00 59.34 105 VAL A CA 1
ATOM 836 C C . VAL A 1 105 ? 0.362 20.136 -3.780 1.00 59.34 105 VAL A C 1
ATOM 838 O O . VAL A 1 105 ? -0.363 19.178 -4.057 1.00 59.34 105 VAL A O 1
ATOM 841 N N . GLU A 1 106 ? 0.839 20.982 -4.688 1.00 55.91 106 GLU A N 1
ATOM 842 C CA . GLU A 1 106 ? 0.762 20.696 -6.112 1.00 55.91 106 GLU A CA 1
ATOM 843 C C . GLU A 1 106 ? 1.485 19.383 -6.376 1.00 55.91 106 GLU A C 1
ATOM 845 O O . GLU A 1 106 ? 2.690 19.246 -6.169 1.00 55.91 106 GLU A O 1
ATOM 850 N N . VAL A 1 107 ? 0.723 18.393 -6.824 1.00 55.66 107 VAL A N 1
ATOM 851 C CA . VAL A 1 107 ? 1.284 17.144 -7.309 1.00 55.66 107 VAL A CA 1
ATOM 852 C C . VAL A 1 107 ? 1.916 17.458 -8.657 1.00 55.66 107 VAL A C 1
ATOM 854 O O . VAL A 1 107 ? 1.249 17.415 -9.689 1.00 55.66 107 VAL A O 1
ATOM 857 N N . LYS A 1 108 ? 3.203 17.801 -8.660 1.00 54.28 108 LYS A N 1
ATOM 858 C CA . LYS A 1 108 ? 3.970 17.818 -9.903 1.00 54.28 108 LYS A CA 1
ATOM 859 C C . LYS A 1 108 ? 4.163 16.372 -10.339 1.00 54.28 108 LYS A C 1
ATOM 861 O O . LYS A 1 108 ? 4.709 15.558 -9.598 1.00 54.28 108 LYS A O 1
ATOM 866 N N . ALA A 1 109 ? 3.657 16.039 -11.521 1.00 55.91 109 ALA A N 1
ATOM 867 C CA . ALA A 1 109 ? 4.000 14.783 -12.161 1.00 55.91 109 ALA A CA 1
ATOM 868 C C . ALA A 1 109 ? 5.501 14.822 -12.476 1.00 55.91 109 ALA A C 1
ATOM 870 O O . ALA A 1 109 ? 5.964 15.690 -13.215 1.00 55.91 109 ALA A O 1
ATOM 871 N N . GLU A 1 110 ? 6.272 13.922 -11.873 1.00 58.34 110 GLU A N 1
ATOM 872 C CA . GLU A 1 110 ? 7.686 13.785 -12.198 1.0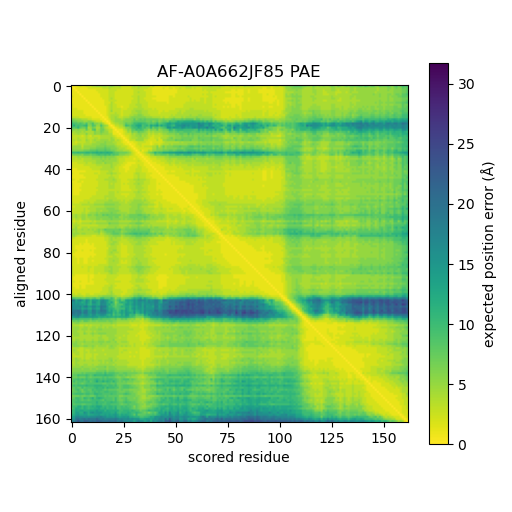0 58.34 110 GLU A CA 1
ATOM 873 C C . GLU A 1 110 ? 7.832 13.044 -13.532 1.00 58.34 110 GLU A C 1
ATOM 875 O O . GLU A 1 110 ? 7.671 11.826 -13.608 1.00 58.34 110 GLU A O 1
ATOM 880 N N . GLY A 1 111 ? 8.163 13.803 -14.578 1.00 64.75 111 GLY A N 1
ATOM 881 C CA . GLY A 1 111 ? 8.629 13.288 -15.864 1.00 64.75 111 GLY A CA 1
ATOM 882 C C . GLY A 1 111 ? 7.542 12.869 -16.858 1.00 64.75 111 GLY A C 1
ATOM 883 O O . GLY A 1 111 ? 6.390 12.606 -16.517 1.00 64.75 111 GLY A O 1
ATOM 884 N N . GLU A 1 112 ? 7.938 12.802 -18.128 1.00 75.81 112 GLU A N 1
ATOM 885 C CA . GLU A 1 112 ? 7.097 12.301 -19.214 1.00 75.81 112 GLU A CA 1
ATOM 886 C C . GLU A 1 112 ? 7.008 10.773 -19.159 1.00 75.81 112 GLU A C 1
ATOM 888 O O . GLU A 1 112 ? 8.022 10.063 -19.212 1.00 75.81 112 GLU A O 1
ATOM 893 N N . LEU A 1 113 ? 5.781 10.256 -19.081 1.00 83.94 113 LEU A N 1
ATOM 894 C CA . LEU A 1 113 ? 5.521 8.833 -19.256 1.00 83.94 113 LEU A CA 1
ATOM 895 C C . LEU A 1 113 ? 5.731 8.449 -20.723 1.00 83.94 113 LEU A C 1
ATOM 897 O O . LEU A 1 113 ? 5.206 9.085 -21.632 1.00 83.94 113 LEU A O 1
ATOM 901 N N . ARG A 1 114 ? 6.470 7.363 -20.942 1.00 90.88 114 ARG A N 1
ATOM 902 C CA . ARG A 1 114 ? 6.655 6.712 -22.243 1.00 90.88 114 ARG A CA 1
ATOM 903 C C . ARG A 1 114 ? 6.292 5.234 -22.154 1.00 90.88 114 ARG A C 1
ATOM 905 O O . ARG A 1 114 ? 6.114 4.689 -21.063 1.00 90.88 114 ARG A O 1
ATOM 912 N N . LYS A 1 115 ? 6.198 4.568 -23.303 1.00 93.81 115 LYS A N 1
ATOM 913 C CA . LYS A 1 115 ? 5.964 3.120 -23.378 1.00 93.81 115 LYS A CA 1
ATOM 914 C C . LYS A 1 115 ? 7.289 2.365 -23.308 1.00 93.81 115 LYS A C 1
ATOM 916 O O . LYS A 1 115 ? 8.254 2.745 -23.963 1.00 93.81 115 LYS A O 1
ATOM 921 N N . CYS A 1 116 ? 7.323 1.298 -22.514 1.00 94.06 116 CYS A N 1
ATOM 922 C CA . CYS A 1 116 ? 8.464 0.391 -22.418 1.00 94.06 116 CYS A CA 1
ATOM 923 C C . CYS A 1 116 ? 8.737 -0.270 -23.776 1.00 94.06 116 CYS A C 1
ATOM 925 O O . CYS A 1 116 ? 7.819 -0.863 -24.344 1.00 94.06 116 CYS A O 1
ATOM 927 N N . SER A 1 117 ? 9.985 -0.258 -24.252 1.00 95.25 117 SER A N 1
ATOM 928 C CA . SER A 1 117 ? 10.361 -0.884 -25.532 1.00 95.25 117 SER A CA 1
ATOM 929 C C . SER A 1 117 ? 10.185 -2.409 -25.551 1.00 95.25 117 SER A C 1
ATOM 931 O O . SER A 1 117 ? 10.014 -2.984 -26.620 1.00 95.25 117 SER A O 1
ATOM 933 N N . MET A 1 118 ? 10.162 -3.061 -24.380 1.00 94.44 118 MET A N 1
ATOM 934 C CA . MET A 1 118 ? 10.025 -4.520 -24.267 1.00 94.44 118 MET A CA 1
ATOM 935 C C . MET A 1 118 ? 8.592 -5.011 -24.049 1.00 94.44 118 MET A C 1
ATOM 937 O O . MET A 1 118 ? 8.253 -6.102 -24.492 1.00 94.44 118 MET A O 1
ATOM 941 N N . CYS A 1 119 ? 7.760 -4.257 -23.327 1.00 92.31 119 CYS A N 1
ATOM 942 C CA . CYS A 1 119 ? 6.421 -4.723 -22.935 1.00 92.31 119 CYS A CA 1
ATOM 943 C C . CYS A 1 119 ? 5.287 -3.730 -23.199 1.00 92.31 119 CYS A C 1
ATOM 945 O O . CYS A 1 119 ? 4.137 -4.021 -22.890 1.00 92.31 119 CYS A O 1
ATOM 947 N N . GLY A 1 120 ? 5.589 -2.531 -23.701 1.00 91.56 120 GLY A N 1
ATOM 948 C CA . GLY A 1 120 ? 4.598 -1.490 -23.982 1.00 91.56 120 GLY A CA 1
ATOM 949 C C . GLY A 1 120 ? 3.996 -0.789 -22.756 1.00 91.56 120 GLY A C 1
ATOM 950 O O . GLY A 1 120 ? 3.348 0.241 -22.925 1.00 91.56 120 GLY A O 1
ATOM 951 N N . MET A 1 121 ? 4.227 -1.284 -21.533 1.00 91.50 121 MET A N 1
ATOM 952 C CA . MET A 1 121 ? 3.684 -0.687 -20.303 1.00 91.50 121 MET A CA 1
ATOM 953 C C . MET A 1 121 ? 4.309 0.687 -19.982 1.00 91.50 121 MET A C 1
ATOM 955 O O . MET A 1 121 ? 5.477 0.910 -20.325 1.00 91.50 121 MET A O 1
ATOM 959 N N . PRO A 1 122 ? 3.592 1.588 -19.279 1.00 92.12 122 PRO A N 1
ATOM 960 C CA . PRO A 1 122 ? 4.094 2.919 -18.932 1.00 92.12 122 PRO A CA 1
ATOM 961 C C . PRO A 1 122 ? 5.350 2.900 -18.057 1.00 92.12 122 PRO A C 1
ATOM 963 O O . PRO A 1 122 ? 5.476 2.116 -17.113 1.00 92.12 122 PRO A O 1
ATOM 966 N N . THR A 1 123 ? 6.291 3.791 -18.356 1.00 92.31 123 THR A N 1
ATOM 967 C CA . THR A 1 123 ? 7.557 3.933 -17.631 1.00 92.31 123 THR A CA 1
ATOM 968 C C . THR A 1 123 ? 8.175 5.315 -17.864 1.00 92.31 123 THR A C 1
ATOM 970 O O . THR A 1 123 ? 7.850 5.990 -18.832 1.00 92.31 123 THR A O 1
ATOM 973 N N . SER A 1 124 ? 9.085 5.740 -16.986 1.00 90.31 124 SER A N 1
ATOM 974 C CA . SER A 1 124 ? 9.934 6.930 -17.159 1.00 90.31 124 SER A CA 1
ATOM 975 C C . SER A 1 124 ? 11.284 6.626 -17.835 1.00 90.31 124 SER A C 1
ATOM 977 O O . SER A 1 124 ? 12.133 7.502 -17.962 1.00 90.31 124 SER A O 1
ATOM 979 N N . SER A 1 125 ? 11.510 5.379 -18.256 1.00 92.75 125 SER A N 1
ATOM 980 C CA . SER A 1 125 ? 12.772 4.890 -18.837 1.00 92.75 125 SER A CA 1
ATOM 981 C C . SER A 1 125 ? 12.522 4.124 -20.137 1.00 92.75 125 SER A C 1
ATOM 983 O O . SER A 1 125 ? 11.381 3.816 -20.442 1.00 92.75 125 SER A O 1
ATOM 985 N N . GLU A 1 126 ? 13.558 3.793 -20.909 1.00 94.69 126 GLU A N 1
ATOM 986 C CA . GLU A 1 126 ? 13.396 3.013 -22.150 1.00 94.69 126 GLU A CA 1
ATOM 987 C C . GLU A 1 126 ? 12.814 1.608 -21.890 1.00 94.69 126 GLU A C 1
ATOM 989 O O . GLU A 1 126 ? 11.811 1.217 -22.484 1.00 94.69 126 GLU A O 1
ATOM 994 N N . VAL A 1 127 ? 13.395 0.878 -20.934 1.00 95.69 127 VAL A N 1
ATOM 995 C CA . VAL A 1 127 ? 12.935 -0.449 -20.494 1.00 95.69 127 VAL A CA 1
ATOM 996 C C . VAL A 1 127 ? 12.447 -0.343 -19.057 1.00 95.69 127 VAL A C 1
ATOM 998 O O . VAL A 1 127 ? 13.222 0.068 -18.200 1.00 95.69 127 VAL A O 1
ATOM 1001 N N . CYS A 1 128 ? 11.206 -0.726 -18.749 1.00 94.56 128 CYS A N 1
ATOM 1002 C CA . CYS A 1 128 ? 10.632 -0.554 -17.411 1.00 94.56 128 CYS A CA 1
ATOM 1003 C C . CYS A 1 128 ? 11.365 -1.361 -16.317 1.00 94.56 128 CYS A C 1
ATOM 1005 O O . CYS A 1 128 ? 12.047 -2.352 -16.587 1.00 94.56 128 CYS A O 1
ATOM 1007 N N . ALA A 1 129 ? 11.193 -0.960 -15.050 1.00 95.88 129 ALA A N 1
ATOM 1008 C CA . ALA A 1 129 ? 11.855 -1.604 -13.909 1.00 95.88 129 ALA A CA 1
ATOM 1009 C C . ALA A 1 129 ? 11.563 -3.113 -13.809 1.00 95.88 129 ALA A C 1
ATOM 1011 O O . ALA A 1 129 ? 12.466 -3.887 -13.498 1.00 95.88 129 ALA A O 1
ATOM 1012 N N . PHE A 1 130 ? 10.334 -3.526 -14.138 1.00 95.56 130 PHE A N 1
ATOM 1013 C CA . PHE A 1 130 ? 9.943 -4.935 -14.190 1.00 95.56 130 PHE A CA 1
ATOM 1014 C C . PHE A 1 130 ? 10.756 -5.716 -15.234 1.00 95.56 130 PHE A C 1
ATOM 1016 O O . PHE A 1 130 ? 11.384 -6.718 -14.900 1.00 95.56 130 PHE A O 1
ATOM 1023 N N . CYS A 1 131 ? 10.823 -5.228 -16.479 1.00 95.81 131 CYS A N 1
ATOM 1024 C CA . CYS A 1 131 ? 11.570 -5.894 -17.549 1.00 95.81 131 CYS A CA 1
ATOM 1025 C C . CYS A 1 131 ? 13.074 -5.958 -17.242 1.00 95.81 131 CYS A C 1
ATOM 1027 O O . CYS A 1 131 ? 13.690 -7.004 -17.434 1.00 95.81 131 CYS A O 1
ATOM 1029 N N . ARG A 1 132 ? 13.662 -4.881 -16.695 1.00 96.81 132 ARG A N 1
ATOM 1030 C CA . ARG A 1 132 ? 15.075 -4.878 -16.271 1.00 96.81 132 ARG A CA 1
ATOM 1031 C C . ARG A 1 132 ? 15.363 -5.923 -15.193 1.00 96.81 132 ARG A C 1
ATOM 1033 O O . ARG A 1 132 ? 16.417 -6.553 -15.225 1.00 96.81 132 ARG A O 1
ATOM 1040 N N . LEU A 1 133 ? 14.446 -6.103 -14.239 1.00 96.69 133 LEU A N 1
ATOM 1041 C CA . LEU A 1 133 ? 14.579 -7.120 -13.196 1.00 96.69 133 LEU A CA 1
ATOM 1042 C C . LEU A 1 133 ? 14.545 -8.530 -13.793 1.00 96.69 133 LEU A C 1
ATOM 1044 O O . LEU A 1 133 ? 15.412 -9.340 -13.475 1.00 96.69 133 LEU A O 1
ATOM 1048 N N . ILE A 1 134 ? 13.588 -8.805 -14.684 1.00 96.38 134 ILE A N 1
ATOM 1049 C CA . ILE A 1 134 ? 13.490 -10.097 -15.374 1.00 96.38 134 ILE A CA 1
ATOM 1050 C C . ILE A 1 134 ? 14.773 -10.397 -16.144 1.00 96.38 134 ILE A C 1
ATOM 1052 O O . ILE A 1 134 ? 15.345 -11.469 -15.962 1.00 96.38 134 ILE A O 1
ATOM 1056 N N . TYR A 1 135 ? 15.274 -9.436 -16.921 1.00 95.94 135 TYR A N 1
ATOM 1057 C CA . TYR A 1 135 ? 16.522 -9.608 -17.657 1.00 95.94 135 TYR A CA 1
ATOM 1058 C C . TYR A 1 135 ? 17.706 -9.887 -16.724 1.00 95.94 135 TYR A C 1
ATOM 1060 O O . TYR A 1 135 ? 18.472 -10.812 -16.968 1.00 95.94 135 TYR A O 1
ATOM 1068 N N . ARG A 1 136 ? 17.831 -9.159 -15.605 1.00 97.25 136 ARG A N 1
ATOM 1069 C CA . ARG A 1 136 ? 18.900 -9.392 -14.617 1.00 97.25 136 ARG A CA 1
ATOM 1070 C C . ARG A 1 136 ? 18.874 -10.810 -14.039 1.00 97.25 136 ARG A C 1
ATOM 1072 O O . ARG A 1 136 ? 19.929 -11.362 -13.756 1.00 97.25 136 ARG A O 1
ATOM 1079 N N . VAL A 1 137 ? 17.686 -11.377 -13.837 1.00 96.56 137 VAL A N 1
ATOM 1080 C CA . VAL A 1 137 ? 17.514 -12.705 -13.226 1.00 96.56 137 VAL A CA 1
ATOM 1081 C C . VAL A 1 137 ? 17.588 -13.838 -14.257 1.00 96.56 137 VAL A C 1
ATOM 1083 O O . VAL A 1 137 ? 18.025 -14.935 -13.919 1.00 96.56 137 VAL A O 1
ATOM 1086 N N . LYS A 1 138 ? 17.131 -13.612 -15.493 1.00 95.62 138 LYS A N 1
ATOM 1087 C CA . LYS A 1 138 ? 16.946 -14.663 -16.512 1.00 95.62 138 LYS A CA 1
ATOM 1088 C C . LYS A 1 138 ? 17.878 -14.557 -17.717 1.00 95.62 138 LYS A C 1
ATOM 1090 O O . LYS A 1 138 ? 17.985 -15.524 -18.459 1.00 95.62 138 LYS A O 1
ATOM 1095 N N . GLY A 1 139 ? 18.512 -13.409 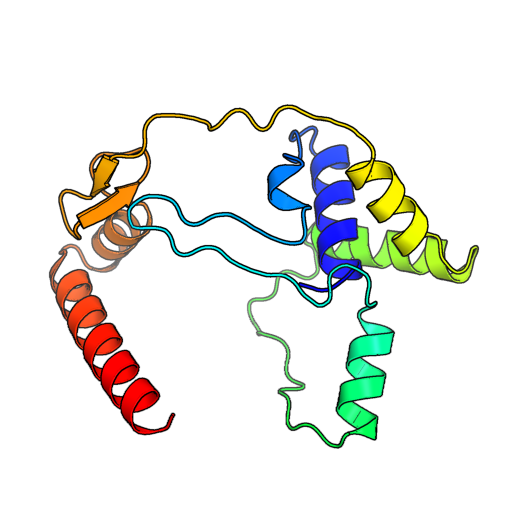-17.939 1.00 95.44 139 GLY A N 1
ATOM 1096 C CA . GLY A 1 139 ? 19.334 -13.136 -19.121 1.00 95.44 139 GLY A CA 1
ATOM 1097 C C . GLY A 1 139 ? 18.547 -12.953 -20.426 1.00 95.44 139 GLY A C 1
ATOM 1098 O O . GLY A 1 139 ? 19.158 -12.764 -21.470 1.00 95.44 139 GLY A O 1
ATOM 1099 N N . SER A 1 140 ? 17.210 -13.000 -20.393 1.00 93.75 140 SER A N 1
ATOM 1100 C CA . SER A 1 140 ? 16.347 -12.791 -21.562 1.00 93.75 140 SER A CA 1
ATOM 1101 C C . SER A 1 140 ? 15.016 -12.136 -21.180 1.00 93.75 140 SER A C 1
ATOM 1103 O O . SER A 1 140 ? 14.656 -12.053 -20.000 1.00 93.75 140 SER A O 1
ATOM 1105 N N . TYR A 1 141 ? 14.273 -11.668 -22.188 1.00 93.75 141 TYR A N 1
ATOM 1106 C CA . TYR A 1 141 ? 12.942 -11.074 -22.019 1.00 93.75 141 TYR A CA 1
ATOM 1107 C C . TYR A 1 141 ? 11.790 -12.056 -22.276 1.00 93.75 141 TYR A C 1
ATOM 1109 O O . TYR A 1 141 ? 10.638 -11.685 -22.074 1.00 93.75 141 TYR A O 1
ATOM 1117 N N . ASP A 1 142 ? 12.061 -13.318 -22.620 1.00 92.62 142 ASP A N 1
ATOM 1118 C CA . ASP A 1 142 ? 11.028 -14.316 -22.968 1.00 92.62 142 ASP A CA 1
ATOM 1119 C C . ASP A 1 142 ? 9.999 -14.522 -21.846 1.00 92.62 142 ASP A C 1
ATOM 1121 O O . ASP A 1 142 ? 8.832 -14.842 -22.072 1.00 92.62 142 ASP A O 1
ATOM 1125 N N . THR A 1 143 ? 10.429 -14.328 -20.596 1.00 92.88 143 THR A N 1
ATOM 1126 C CA . THR A 1 143 ? 9.546 -14.429 -19.427 1.00 92.88 143 THR A CA 1
ATOM 1127 C C . THR A 1 143 ? 8.516 -13.298 -19.391 1.00 92.88 143 THR A C 1
ATOM 1129 O O . THR A 1 143 ? 7.410 -13.507 -18.903 1.00 92.88 143 THR A O 1
ATOM 1132 N N . VAL A 1 144 ? 8.833 -12.118 -19.931 1.00 91.56 144 VAL A N 1
ATOM 1133 C CA . VAL A 1 144 ? 7.909 -10.976 -19.976 1.00 91.56 144 VAL A CA 1
ATOM 1134 C C . VAL A 1 144 ? 6.683 -11.313 -20.824 1.00 91.56 144 VAL A C 1
ATOM 1136 O O . VAL A 1 144 ? 5.557 -11.100 -20.377 1.00 91.56 144 VAL A O 1
ATOM 1139 N N . GLU A 1 145 ? 6.887 -11.913 -21.999 1.00 87.06 145 GLU A N 1
ATOM 1140 C CA . GLU A 1 145 ? 5.791 -12.319 -22.884 1.00 87.06 145 GLU A CA 1
ATOM 1141 C C . GLU A 1 145 ? 4.920 -13.409 -22.241 1.00 87.06 145 GLU A C 1
ATOM 1143 O O . GLU A 1 145 ? 3.691 -13.346 -22.290 1.00 87.06 145 GLU A O 1
ATOM 1148 N N . LYS A 1 146 ? 5.550 -14.381 -21.567 1.00 90.62 146 LYS A N 1
ATOM 1149 C CA . LYS A 1 146 ? 4.833 -15.430 -20.823 1.00 90.62 146 LYS A CA 1
ATOM 1150 C C . LYS A 1 146 ? 3.953 -14.844 -19.719 1.00 90.62 146 LYS A C 1
ATOM 1152 O O . LYS A 1 146 ? 2.808 -15.263 -19.574 1.00 90.62 146 LYS A O 1
ATOM 1157 N N . VAL A 1 147 ? 4.463 -13.864 -18.968 1.00 89.31 147 VAL A N 1
ATOM 1158 C CA . VAL A 1 147 ? 3.695 -13.173 -17.921 1.00 89.31 147 VAL A CA 1
ATOM 1159 C C . VAL A 1 147 ? 2.517 -12.410 -18.522 1.00 89.31 147 VAL A C 1
ATOM 1161 O O . VAL A 1 147 ? 1.418 -12.503 -17.986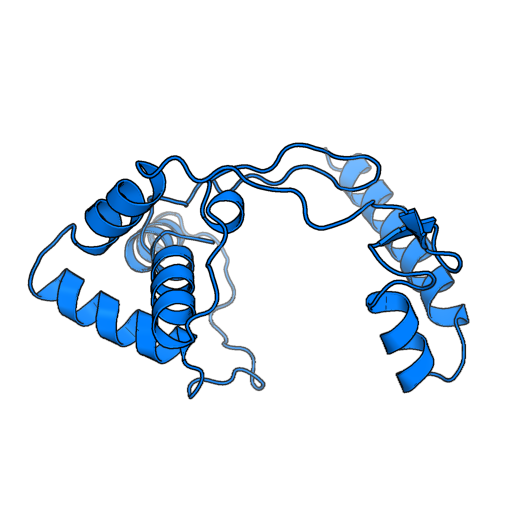 1.00 89.31 147 VAL A O 1
ATOM 1164 N N . HIS A 1 148 ? 2.711 -11.704 -19.639 1.00 85.44 148 HIS A N 1
ATOM 1165 C CA . HIS A 1 148 ? 1.620 -11.001 -20.320 1.00 85.44 148 HIS A CA 1
ATOM 1166 C C . HIS A 1 148 ? 0.485 -11.954 -20.708 1.00 85.44 148 HIS A C 1
ATOM 1168 O O . HIS A 1 148 ? -0.656 -11.732 -20.305 1.00 85.44 148 HIS A O 1
ATOM 1174 N N . LYS A 1 149 ? 0.805 -13.055 -21.400 1.00 89.00 149 LYS A N 1
ATOM 1175 C CA . LYS A 1 149 ? -0.190 -14.062 -21.805 1.00 89.00 149 LYS A CA 1
ATOM 1176 C C . LYS A 1 149 ? -0.935 -14.643 -20.603 1.00 89.00 149 LYS A C 1
ATOM 1178 O O . LYS A 1 149 ? -2.158 -14.730 -20.624 1.00 89.00 149 LYS A O 1
ATOM 1183 N N . TYR A 1 150 ? -0.204 -14.969 -19.538 1.00 92.25 150 TYR A N 1
ATOM 1184 C CA . TYR A 1 150 ? -0.789 -15.489 -18.303 1.00 92.25 150 TYR A CA 1
ATOM 1185 C C . TYR A 1 150 ? -1.762 -14.493 -17.649 1.00 92.25 150 TYR A C 1
ATOM 1187 O O . TYR A 1 150 ? -2.860 -14.866 -17.239 1.00 92.25 150 TYR A O 1
ATOM 1195 N N . VAL A 1 151 ? -1.387 -13.213 -17.560 1.00 88.31 151 VAL A N 1
ATOM 1196 C CA . VAL A 1 151 ? -2.247 -12.171 -16.976 1.00 88.31 151 VAL A CA 1
ATOM 1197 C C . VAL A 1 151 ? -3.494 -11.943 -17.830 1.00 88.31 151 VAL A C 1
ATOM 1199 O O . VAL A 1 151 ? -4.583 -11.795 -17.276 1.00 88.31 151 VAL A O 1
ATOM 1202 N N . GLU A 1 152 ? -3.371 -11.938 -19.157 1.00 87.31 152 GLU A N 1
ATOM 1203 C CA . GLU A 1 152 ? -4.514 -11.801 -20.068 1.00 87.31 152 GLU A CA 1
ATOM 1204 C C . GLU A 1 152 ? -5.502 -12.961 -19.930 1.00 87.31 152 GLU A C 1
ATOM 1206 O O . GLU A 1 152 ? -6.711 -12.735 -19.835 1.00 87.31 152 GLU A O 1
ATOM 1211 N N . GLU A 1 153 ? -4.992 -14.191 -19.869 1.00 93.94 153 GLU A N 1
ATOM 1212 C CA . GLU A 1 153 ? -5.789 -1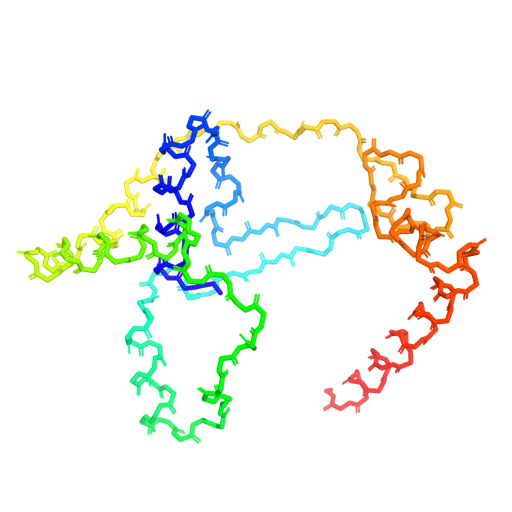5.396 -19.654 1.00 93.94 153 GLU A CA 1
ATOM 1213 C C . GLU A 1 153 ? -6.552 -15.322 -18.327 1.00 93.94 153 GLU A C 1
ATOM 1215 O O . GLU A 1 153 ? -7.781 -15.405 -18.316 1.00 93.94 153 GLU A O 1
ATOM 1220 N N . LYS A 1 154 ? -5.856 -15.043 -17.217 1.00 92.00 154 LYS A N 1
ATOM 1221 C CA . LYS A 1 154 ? -6.488 -14.933 -15.894 1.00 92.00 154 LYS A CA 1
ATOM 1222 C C . LYS A 1 154 ? -7.477 -13.780 -15.794 1.00 92.00 154 LYS A C 1
ATOM 1224 O O . LYS A 1 154 ? -8.510 -13.902 -15.141 1.00 92.00 154 LYS A O 1
ATOM 1229 N N . THR A 1 155 ? -7.205 -12.671 -16.474 1.00 88.19 155 THR A N 1
ATOM 1230 C CA . THR A 1 155 ? -8.144 -11.545 -16.542 1.00 88.19 155 THR A CA 1
ATOM 1231 C C . THR A 1 155 ? -9.413 -11.928 -17.304 1.00 88.19 155 THR A C 1
ATOM 1233 O O . THR A 1 155 ? -10.508 -11.528 -16.910 1.00 88.19 155 THR A O 1
ATOM 1236 N N . ARG A 1 156 ? -9.290 -12.716 -18.381 1.00 90.50 156 ARG A N 1
ATOM 1237 C CA . ARG A 1 156 ? -10.438 -13.231 -19.140 1.00 90.50 156 ARG A CA 1
ATOM 1238 C C . ARG A 1 156 ? -11.267 -14.203 -18.303 1.00 90.50 156 ARG A C 1
ATOM 1240 O O . ARG A 1 156 ? -12.486 -14.073 -18.292 1.00 90.50 156 ARG A O 1
ATOM 1247 N N . GLU A 1 157 ? -10.616 -15.110 -17.576 1.00 92.56 157 GLU A N 1
ATOM 1248 C CA . GLU A 1 157 ? -11.282 -16.012 -16.626 1.00 92.56 157 GLU A CA 1
ATOM 1249 C C . GLU A 1 157 ? -12.073 -15.219 -15.576 1.00 92.56 157 GLU A C 1
ATOM 1251 O O . GLU A 1 157 ? -13.271 -15.432 -15.421 1.00 92.56 157 GLU A O 1
ATOM 1256 N N . LEU A 1 158 ? -11.450 -14.236 -14.917 1.00 88.19 158 LEU A N 1
ATOM 1257 C CA . LEU A 1 158 ? -12.121 -13.409 -13.906 1.00 88.19 158 LEU A CA 1
ATOM 1258 C C . LEU A 1 158 ? -13.321 -12.639 -14.465 1.00 88.19 158 LEU A C 1
ATOM 1260 O O . LEU A 1 158 ? -14.356 -12.567 -13.814 1.00 88.19 158 LEU A O 1
ATOM 1264 N N . ARG A 1 159 ? -13.208 -12.091 -15.680 1.00 87.12 159 ARG A N 1
ATOM 1265 C CA . ARG A 1 159 ? -14.323 -11.400 -16.348 1.00 87.12 159 ARG A CA 1
ATOM 1266 C C . ARG A 1 159 ? -15.470 -12.325 -16.736 1.00 87.12 159 ARG A C 1
ATOM 1268 O O . ARG A 1 159 ? -16.560 -11.829 -16.947 1.00 87.12 159 ARG A O 1
ATOM 1275 N N . SER A 1 160 ? -15.237 -13.628 -16.866 1.00 85.06 160 SER A N 1
ATOM 1276 C CA . SER A 1 160 ? -16.314 -14.591 -17.129 1.00 85.06 160 SER A CA 1
ATOM 1277 C C . SER A 1 160 ? -17.118 -14.961 -15.876 1.00 85.06 160 SER A C 1
ATOM 1279 O O . SER A 1 160 ? -18.176 -15.572 -15.994 1.00 85.06 160 SER A O 1
ATOM 1281 N N . LEU A 1 161 ? -16.618 -14.598 -14.688 1.00 81.25 161 LEU A N 1
ATOM 1282 C CA . LEU A 1 161 ? -17.249 -14.864 -13.390 1.00 81.25 161 LEU A CA 1
ATOM 1283 C C . LEU A 1 161 ? -18.102 -13.692 -12.870 1.00 81.25 161 LEU A C 1
ATOM 1285 O O . LEU A 1 161 ? -18.748 -13.844 -11.833 1.00 81.25 161 LEU A O 1
ATOM 1289 N N . ILE A 1 162 ? -18.065 -12.536 -13.541 1.00 68.00 162 ILE A N 1
ATOM 1290 C CA . ILE A 1 162 ? -18.779 -11.295 -13.189 1.00 68.00 162 ILE A CA 1
ATOM 1291 C C . ILE A 1 162 ? -19.737 -10.960 -14.327 1.00 68.00 162 ILE A C 1
ATOM 1293 O O . ILE A 1 162 ? -20.896 -10.606 -14.025 1.00 68.00 162 ILE A O 1
#

Solvent-accessible surface area (backbone atoms only — not comparable to full-atom values): 9678 Å² total; per-residue (Å²): 106,31,26,50,56,49,45,12,51,48,49,36,21,61,76,70,72,41,87,65,55,60,72,79,69,52,51,55,46,75,68,48,90,84,40,81,49,48,78,34,92,38,47,85,37,42,62,68,58,53,49,52,49,35,60,76,68,66,54,91,75,85,89,75,75,67,93,82,62,66,76,85,38,62,51,50,53,30,39,56,54,50,49,55,47,27,72,80,37,78,61,40,62,58,52,50,47,54,55,57,69,68,55,88,64,84,76,74,79,86,72,72,76,39,56,10,81,84,76,58,47,61,20,85,46,66,61,28,73,68,59,52,50,45,29,75,76,66,78,44,64,70,65,56,58,52,50,52,54,51,51,53,52,52,51,52,54,56,61,73,77,109

pLDDT: mean 89.88, std 9.66, range [54.28, 98.12]

Sequence (162 aa):
HNLDDLAAYAVKGFLTHEETPISKLIGHTGTVDGLIGRLRPLIEVGEYEALVYALSSKLPFNHEECPYVNRRGLEFRAKEFLALLEEERPGFKLAFLRGLLKKKVEVKAEGELRKCSMCGMPTSSEVCAFCRLIYRVKGSYDTVEKVHKYVEEKTRELRSLI